Protein AF-A0A2R7QJW6-F1 (afdb_monomer_lite)

Radius of gyration: 19.85 Å; chains: 1; bounding box: 44×40×47 Å

Secondary structure (DSSP, 8-state):
--HHHHHHHHHHHHTPPPPGGGGGSPPP----EEEEEEEEEESS--TGGGSSEEEEEEEEEEEEEESSEEEEEEEEEEEEEES--SSS-S-TTSTTTT-PPPPSS-SPSS--EEEEEEEEEEEEEEEHHHH--SSS--------SEEEEEEEEE-

Structure (mmCIF, N/CA/C/O backbone):
data_AF-A0A2R7QJW6-F1
#
_entry.id   AF-A0A2R7QJW6-F1
#
loop_
_atom_site.group_PDB
_atom_site.id
_atom_site.type_symbol
_atom_site.label_atom_id
_atom_site.label_alt_id
_atom_site.label_comp_id
_atom_site.label_asym_id
_atom_site.label_entity_id
_atom_site.label_seq_id
_atom_site.pdbx_PDB_ins_code
_atom_site.Cartn_x
_atom_site.Cartn_y
_atom_site.Cartn_z
_atom_site.occupancy
_atom_site.B_iso_or_equiv
_atom_site.auth_seq_id
_atom_site.auth_comp_id
_atom_site.auth_asym_id
_atom_site.auth_atom_id
_atom_site.pdbx_PDB_model_num
ATOM 1 N N . ALA A 1 1 ? -6.045 8.395 17.975 1.00 72.94 1 ALA A N 1
ATOM 2 C CA . ALA A 1 1 ? -5.530 9.303 16.920 1.00 72.94 1 ALA A CA 1
ATOM 3 C C . ALA A 1 1 ? -6.350 10.599 16.935 1.00 72.94 1 ALA A C 1
ATOM 5 O O . ALA A 1 1 ? -7.548 10.518 17.158 1.00 72.94 1 ALA A O 1
ATOM 6 N N . GLN A 1 2 ? -5.743 11.782 16.782 1.00 88.38 2 GLN A N 1
ATOM 7 C CA . GLN A 1 2 ? -6.371 13.102 17.028 1.00 88.38 2 GLN A CA 1
ATOM 8 C C . GLN A 1 2 ? -7.171 13.659 15.823 1.00 88.38 2 GLN A C 1
ATOM 10 O O . GLN A 1 2 ? -6.986 14.804 15.414 1.00 88.38 2 GLN A O 1
ATOM 15 N N . GLY A 1 3 ? -8.044 12.843 15.220 1.00 89.06 3 GLY A N 1
ATOM 16 C CA . GLY A 1 3 ? -8.772 13.218 13.997 1.00 89.06 3 GLY A CA 1
ATOM 17 C C . GLY A 1 3 ? -9.665 14.456 14.164 1.00 89.06 3 GLY A C 1
ATOM 18 O O . GLY A 1 3 ? -9.595 15.374 13.347 1.00 89.06 3 GLY A O 1
ATOM 19 N N . LYS A 1 4 ? -10.430 14.521 15.267 1.00 90.88 4 LYS A N 1
ATOM 20 C CA . LYS A 1 4 ? -11.314 15.654 15.612 1.00 90.88 4 LYS A CA 1
ATOM 21 C C . LYS A 1 4 ? -10.563 16.979 15.630 1.00 90.88 4 LYS A C 1
ATOM 23 O O . LYS A 1 4 ? -11.051 17.974 15.109 1.00 90.88 4 LYS A O 1
ATOM 28 N N . GLN A 1 5 ? -9.383 16.993 16.239 1.00 92.81 5 GLN A N 1
ATOM 29 C CA . GLN A 1 5 ? -8.578 18.195 16.420 1.00 92.81 5 GLN A CA 1
ATOM 30 C C . GLN A 1 5 ? -8.062 18.715 15.078 1.00 92.81 5 GLN A C 1
ATOM 32 O O . GLN A 1 5 ? -8.228 19.897 14.788 1.00 92.81 5 GLN A O 1
ATOM 37 N N . VAL A 1 6 ? -7.490 17.830 14.254 1.00 93.44 6 VAL A N 1
ATOM 38 C CA . VAL A 1 6 ? -6.938 18.204 12.943 1.00 93.44 6 VAL A CA 1
ATOM 39 C C . VAL A 1 6 ? -8.043 18.685 12.006 1.00 93.44 6 VAL A C 1
ATOM 41 O O . VAL A 1 6 ? -7.913 19.757 11.421 1.00 93.44 6 VAL A O 1
ATOM 44 N N . GLN A 1 7 ? -9.154 17.948 11.903 1.00 92.69 7 GLN A N 1
ATOM 45 C CA . GLN A 1 7 ? -10.263 18.347 11.035 1.00 92.69 7 GLN A CA 1
ATOM 46 C C . GLN A 1 7 ? -10.876 19.677 11.483 1.00 92.69 7 GLN A C 1
ATOM 48 O O . GLN A 1 7 ? -11.066 20.566 10.659 1.00 92.69 7 GLN A O 1
ATOM 53 N N . ASN A 1 8 ? -11.131 19.851 12.784 1.00 92.38 8 ASN A N 1
ATOM 54 C CA . ASN A 1 8 ? -11.706 21.095 13.290 1.00 92.38 8 ASN A CA 1
ATOM 55 C C . ASN A 1 8 ? -10.781 22.295 13.075 1.00 92.38 8 ASN A C 1
ATOM 57 O O . ASN A 1 8 ? -11.287 23.377 12.801 1.00 92.38 8 ASN A O 1
ATOM 61 N N . ALA A 1 9 ? -9.461 22.119 13.184 1.00 93.31 9 ALA A N 1
ATOM 62 C CA . ALA A 1 9 ? -8.504 23.190 12.917 1.00 93.31 9 ALA A CA 1
ATOM 63 C C . ALA A 1 9 ? -8.530 23.622 11.444 1.00 93.31 9 ALA A C 1
ATOM 65 O O . ALA A 1 9 ? -8.514 24.815 11.156 1.00 93.31 9 ALA A O 1
ATOM 66 N N . VAL A 1 10 ? -8.619 22.664 10.514 1.00 93.75 10 VAL A N 1
ATOM 67 C CA . VAL A 1 10 ? -8.745 22.960 9.079 1.00 93.75 10 VAL A CA 1
ATOM 68 C C . VAL A 1 10 ? -10.085 23.627 8.770 1.00 93.75 10 VAL A C 1
ATOM 70 O O . VAL A 1 10 ? -10.097 24.648 8.093 1.00 93.75 10 VAL A O 1
ATOM 73 N N . HIS A 1 11 ? -11.195 23.105 9.299 1.00 94.00 11 HIS A N 1
ATOM 74 C CA . HIS A 1 11 ? -12.518 23.704 9.093 1.00 94.00 11 HIS A CA 1
ATOM 75 C C . HIS A 1 11 ? -12.562 25.136 9.638 1.00 94.00 11 HIS A C 1
ATOM 77 O O . HIS A 1 11 ? -13.076 26.032 8.985 1.00 94.00 11 HIS A O 1
ATOM 83 N 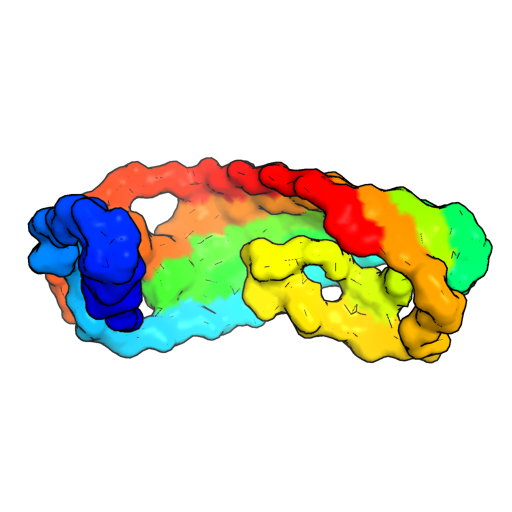N . GLU A 1 12 ? -11.951 25.385 10.797 1.00 94.00 12 GLU A N 1
ATOM 84 C CA . GLU A 1 12 ? -11.867 26.728 11.372 1.00 94.00 12 GLU A CA 1
ATOM 85 C C . GLU A 1 12 ? -11.006 27.678 10.530 1.00 94.00 12 GLU A C 1
ATOM 87 O O . GLU A 1 12 ? -11.381 28.833 10.348 1.00 94.00 12 GLU A O 1
ATOM 92 N N . LEU A 1 13 ? -9.898 27.191 9.959 1.00 96.00 13 LEU A N 1
ATOM 93 C CA . LEU A 1 13 ? -9.056 27.976 9.054 1.00 96.00 13 LEU A CA 1
ATOM 94 C C . LEU A 1 13 ? -9.780 28.347 7.749 1.00 96.00 13 LEU A C 1
ATOM 96 O O . LEU A 1 13 ? -9.563 29.436 7.220 1.00 96.00 13 LEU A O 1
ATOM 100 N N . LEU A 1 14 ? -10.610 27.443 7.227 1.00 95.94 14 LEU A N 1
ATOM 101 C CA . LEU A 1 14 ? -11.345 27.626 5.971 1.00 95.94 14 LEU A CA 1
ATOM 102 C C . LEU A 1 14 ? -12.717 28.298 6.158 1.00 95.94 14 LEU A C 1
ATOM 104 O O . LEU A 1 14 ? -13.308 28.742 5.178 1.00 95.94 14 LEU A O 1
ATOM 108 N N . GLY A 1 15 ? -13.198 28.425 7.398 1.00 93.12 15 GLY A N 1
ATOM 109 C CA . GLY A 1 15 ? -14.526 28.962 7.711 1.00 93.12 15 GLY A CA 1
ATOM 110 C C . GLY A 1 15 ? -15.673 27.961 7.522 1.00 93.12 15 GLY A C 1
ATOM 111 O O . GLY A 1 15 ? -16.826 28.377 7.434 1.00 93.12 15 GLY A O 1
ATOM 112 N N . ASP A 1 16 ? -15.371 26.663 7.472 1.00 94.19 16 ASP A N 1
ATOM 113 C CA . ASP A 1 16 ? -16.339 25.581 7.293 1.00 94.19 16 ASP A CA 1
ATOM 114 C C . ASP A 1 16 ? -16.997 25.156 8.618 1.00 94.19 16 ASP A C 1
ATOM 116 O O . ASP A 1 16 ? -16.433 25.272 9.713 1.00 94.19 16 ASP A O 1
ATOM 120 N N . GLU A 1 17 ? -18.200 24.586 8.526 1.00 91.75 17 GLU A N 1
ATOM 121 C CA . GLU A 1 17 ? -18.909 24.044 9.687 1.00 91.75 17 GLU A CA 1
ATOM 122 C C . GLU A 1 17 ? -18.197 22.819 10.280 1.00 91.75 17 GLU A C 1
ATOM 124 O O . GLU A 1 17 ? -17.739 21.921 9.571 1.00 91.75 17 GLU A O 1
ATOM 129 N N . LYS A 1 18 ? -18.136 22.737 11.614 1.00 89.62 18 LYS A N 1
ATOM 130 C CA . LYS A 1 18 ? -17.513 21.604 12.318 1.00 89.62 18 LYS A CA 1
ATOM 131 C C . LYS A 1 18 ? -18.379 20.349 12.205 1.00 89.62 18 LYS A C 1
ATOM 133 O O . LYS A 1 18 ? -19.590 20.392 12.430 1.00 89.62 18 LYS A O 1
ATOM 138 N N . PHE A 1 19 ? -17.745 19.209 11.946 1.00 90.31 19 PHE A N 1
ATOM 139 C CA . PHE A 1 19 ? -18.431 17.920 11.888 1.00 90.31 19 PHE A CA 1
ATOM 140 C C . PHE A 1 19 ? -18.960 17.508 13.273 1.00 90.31 19 PHE A C 1
ATOM 142 O O . PHE A 1 19 ? -18.212 17.469 14.250 1.00 90.31 19 PHE A O 1
ATOM 149 N N . GLN A 1 20 ? -20.246 17.163 13.368 1.00 90.75 20 GLN A N 1
ATOM 150 C CA . GLN A 1 20 ? -20.907 16.866 14.651 1.00 90.75 20 GLN A CA 1
ATOM 151 C C . GLN A 1 20 ? -20.849 15.380 15.055 1.00 90.75 20 GLN A C 1
ATOM 153 O O . GLN A 1 20 ? -21.255 15.017 16.153 1.00 90.75 20 GLN A O 1
ATOM 158 N N . GLY A 1 21 ? -20.327 14.492 14.201 1.00 91.94 21 GLY A N 1
ATOM 159 C CA . GLY A 1 21 ? -20.285 13.048 14.475 1.00 91.94 21 GLY A CA 1
ATOM 160 C C . GLY A 1 21 ? -19.124 12.584 15.362 1.00 91.94 21 GLY A C 1
ATOM 161 O O . GLY A 1 21 ? -19.078 11.414 15.735 1.00 91.94 21 GLY A O 1
ATOM 162 N N . TRP A 1 22 ? -18.186 13.470 15.713 1.00 92.75 22 TRP A N 1
ATOM 163 C CA . TRP A 1 22 ? -16.943 13.102 16.405 1.00 92.75 22 TRP A CA 1
ATOM 164 C C . TRP A 1 22 ? -17.127 12.480 17.789 1.00 92.75 22 TRP A C 1
ATOM 166 O O . TRP A 1 22 ? -16.228 11.787 18.259 1.00 92.75 22 TRP A O 1
ATOM 176 N N . ASP A 1 23 ? -18.261 12.704 18.443 1.00 90.25 23 ASP A N 1
ATOM 177 C CA . ASP A 1 23 ? -18.530 12.115 19.758 1.00 90.25 23 ASP A CA 1
ATOM 178 C C . ASP A 1 23 ? -18.864 10.613 19.663 1.00 90.25 23 ASP A C 1
ATOM 180 O O . ASP A 1 23 ? -18.772 9.899 20.655 1.00 90.25 23 ASP A O 1
ATOM 184 N N . ASN A 1 24 ? -19.154 10.117 18.453 1.00 90.75 24 ASN A N 1
ATOM 185 C CA . ASN A 1 24 ? -19.393 8.703 18.143 1.00 90.75 24 ASN A CA 1
ATOM 186 C C . ASN A 1 24 ? -18.164 7.994 17.543 1.00 90.75 24 ASN A C 1
ATOM 188 O O . ASN A 1 24 ? -18.288 6.873 17.044 1.00 90.75 24 ASN A O 1
ATOM 192 N N . GLN A 1 25 ? -16.997 8.650 17.542 1.00 92.25 25 GLN A N 1
ATOM 193 C CA . GLN A 1 25 ? -15.751 8.061 17.052 1.00 92.25 25 GLN A CA 1
ATOM 194 C C . GLN A 1 25 ? -15.319 6.859 17.904 1.00 92.25 25 GLN A C 1
ATOM 196 O O . GLN A 1 25 ? -15.722 6.707 19.058 1.00 92.25 25 GLN A O 1
ATOM 201 N N . LEU A 1 26 ? -14.423 6.039 17.357 1.00 93.69 26 LEU A N 1
ATOM 202 C CA . LEU A 1 26 ? -13.817 4.941 18.104 1.00 93.69 26 LEU A CA 1
ATOM 203 C C . LEU A 1 26 ? -13.051 5.446 19.329 1.00 93.69 26 LEU A C 1
ATOM 205 O O . LEU A 1 26 ? -12.362 6.469 19.295 1.00 93.69 26 LEU A O 1
ATOM 209 N N . HIS A 1 27 ? -13.134 4.683 20.413 1.00 93.56 27 HIS A N 1
ATOM 210 C CA . HIS A 1 27 ? -12.398 4.964 21.633 1.00 93.56 27 HIS A CA 1
ATOM 211 C C . HIS A 1 27 ? -10.905 4.686 21.439 1.00 93.56 27 HIS A C 1
ATOM 213 O O . HIS A 1 27 ? -10.501 3.834 20.648 1.00 93.56 27 HIS A O 1
ATOM 219 N N . ASN A 1 28 ? -10.065 5.367 22.217 1.00 93.50 28 ASN A N 1
ATOM 220 C CA . ASN A 1 28 ? -8.640 5.057 22.232 1.00 93.50 28 ASN A CA 1
ATOM 221 C C . ASN A 1 28 ? -8.402 3.674 22.859 1.00 93.50 28 ASN A C 1
ATOM 223 O O . ASN A 1 28 ? -8.810 3.419 23.995 1.00 93.50 28 ASN A O 1
ATOM 227 N N . GLU A 1 29 ? -7.681 2.818 22.138 1.00 94.81 29 GLU A N 1
ATOM 228 C CA . GLU A 1 29 ? -7.140 1.557 22.638 1.00 94.81 29 GLU A CA 1
ATOM 229 C C . GLU A 1 29 ? -5.763 1.275 22.015 1.00 94.81 29 GLU A C 1
ATOM 231 O O . GLU A 1 29 ? -5.453 1.820 20.951 1.00 94.81 29 GLU A O 1
ATOM 236 N N . PRO A 1 30 ? -4.921 0.447 22.655 1.00 95.00 30 PRO A N 1
ATOM 237 C CA . PRO A 1 30 ? -3.685 -0.015 22.043 1.00 95.00 30 PRO A CA 1
ATOM 238 C C . PRO A 1 30 ? -3.985 -0.841 20.793 1.00 95.00 30 PRO A C 1
ATOM 240 O O . PRO A 1 30 ? -4.812 -1.756 20.824 1.00 95.00 30 PRO A O 1
ATOM 243 N N . VAL A 1 31 ? -3.267 -0.553 19.712 1.00 95.12 31 VAL A N 1
ATOM 244 C CA . VAL A 1 31 ? -3.340 -1.330 18.478 1.00 95.12 31 VAL A CA 1
ATOM 245 C C . VAL A 1 31 ? -1.971 -1.862 18.090 1.00 95.12 31 VAL A C 1
ATOM 247 O O . VAL A 1 31 ? -0.947 -1.225 18.333 1.00 95.12 31 VAL A O 1
ATOM 250 N N . PHE A 1 32 ? -1.962 -3.038 17.484 1.00 94.75 32 PHE A N 1
ATOM 251 C CA . PHE A 1 32 ? -0.787 -3.681 16.928 1.00 94.75 32 PHE A CA 1
ATOM 252 C C . PHE A 1 32 ? -1.142 -4.308 15.583 1.00 94.75 32 PHE A C 1
ATOM 254 O O . PHE A 1 32 ? -2.285 -4.699 15.326 1.00 94.75 32 PHE A O 1
ATOM 261 N N . MET A 1 33 ? -0.137 -4.401 14.724 1.00 94.12 33 MET A N 1
ATOM 262 C CA . MET A 1 33 ? -0.245 -5.008 13.410 1.00 94.12 33 MET A CA 1
ATOM 263 C C . MET A 1 33 ? 1.130 -5.513 13.000 1.00 94.12 33 MET A C 1
ATOM 265 O O . MET A 1 33 ? 2.104 -4.763 13.039 1.00 94.12 33 MET A O 1
ATOM 269 N N . LEU A 1 34 ? 1.198 -6.780 12.612 1.00 94.38 34 LEU A N 1
ATOM 270 C CA . LEU A 1 34 ? 2.346 -7.348 11.929 1.00 94.38 34 LEU A CA 1
ATOM 271 C C . LEU A 1 34 ? 1.988 -7.494 10.455 1.00 94.38 34 LEU A C 1
ATOM 273 O O . LEU A 1 34 ? 1.014 -8.169 10.127 1.00 94.38 34 LEU A O 1
ATOM 277 N N . THR A 1 35 ? 2.792 -6.893 9.586 1.00 91.62 35 THR A N 1
ATOM 278 C CA . THR A 1 35 ? 2.588 -6.927 8.136 1.00 91.62 35 THR A CA 1
ATOM 279 C C . THR A 1 35 ? 3.733 -7.674 7.471 1.00 91.62 35 THR A C 1
ATOM 281 O O . THR A 1 35 ? 4.899 -7.469 7.811 1.00 91.62 35 THR A O 1
ATOM 284 N N . HIS A 1 36 ? 3.404 -8.531 6.509 1.00 90.81 36 HIS A N 1
ATOM 285 C CA . HIS A 1 36 ? 4.379 -9.185 5.646 1.00 90.81 36 HIS A CA 1
ATOM 286 C C . HIS A 1 36 ? 3.925 -9.095 4.194 1.00 90.81 36 HIS A C 1
ATOM 288 O O . HIS A 1 36 ? 2.799 -9.463 3.868 1.00 90.81 36 HIS A O 1
ATOM 294 N N . GLU A 1 37 ? 4.821 -8.653 3.319 1.00 87.88 37 GLU A N 1
ATOM 295 C CA . GLU A 1 37 ? 4.565 -8.547 1.888 1.00 87.88 37 GLU A CA 1
ATOM 296 C C . GLU A 1 37 ? 5.752 -9.092 1.097 1.00 87.88 37 GLU A C 1
ATOM 298 O O . GLU A 1 37 ? 6.911 -9.002 1.514 1.00 87.88 37 GLU A O 1
ATOM 303 N N . ARG A 1 38 ? 5.447 -9.694 -0.049 1.00 88.44 38 ARG A N 1
ATOM 304 C CA . ARG A 1 38 ? 6.418 -10.196 -1.012 1.00 88.44 38 ARG A CA 1
ATOM 305 C C . ARG A 1 38 ? 6.128 -9.599 -2.368 1.00 88.44 38 ARG A C 1
ATOM 307 O O . ARG A 1 38 ? 4.991 -9.617 -2.826 1.00 88.44 38 ARG A O 1
ATOM 314 N N . MET A 1 39 ? 7.185 -9.135 -3.020 1.00 87.94 39 MET A N 1
ATOM 315 C CA . MET A 1 39 ? 7.117 -8.518 -4.336 1.00 87.94 39 MET A CA 1
ATOM 316 C C . MET A 1 39 ? 8.041 -9.237 -5.308 1.00 87.94 39 MET A C 1
ATOM 318 O O . MET A 1 39 ? 9.103 -9.745 -4.937 1.00 87.94 39 MET A O 1
ATOM 322 N N . ARG A 1 40 ? 7.639 -9.265 -6.573 1.00 89.31 40 ARG A N 1
ATOM 323 C CA . ARG A 1 40 ? 8.435 -9.793 -7.671 1.00 89.31 40 ARG A CA 1
ATOM 324 C C . ARG A 1 40 ? 8.265 -8.903 -8.888 1.00 89.31 40 ARG A C 1
ATOM 326 O O . ARG A 1 40 ? 7.156 -8.770 -9.399 1.00 89.31 40 ARG A O 1
ATOM 333 N N . ARG A 1 41 ? 9.383 -8.357 -9.363 1.00 89.38 41 ARG A N 1
ATOM 334 C CA . ARG A 1 41 ? 9.455 -7.528 -10.565 1.00 89.38 41 ARG A CA 1
ATOM 335 C C . ARG A 1 41 ? 9.847 -8.345 -11.796 1.00 89.38 41 ARG A C 1
ATOM 337 O O . ARG A 1 41 ? 10.643 -9.285 -11.705 1.00 89.38 41 ARG A O 1
ATOM 344 N N . TRP A 1 42 ? 9.298 -7.949 -12.934 1.00 89.50 42 TRP A N 1
ATOM 345 C CA . TRP A 1 42 ? 9.644 -8.393 -14.270 1.00 89.50 42 TRP A CA 1
ATOM 346 C C . TRP A 1 42 ? 9.865 -7.178 -15.189 1.00 89.50 42 TRP A C 1
ATOM 348 O O . TRP A 1 42 ? 8.979 -6.335 -15.250 1.00 89.50 42 TRP A O 1
ATOM 358 N N . PRO A 1 43 ? 10.969 -7.099 -15.947 1.00 86.31 43 PRO A N 1
ATOM 359 C CA . PRO A 1 43 ? 12.115 -8.002 -15.901 1.00 86.31 43 PRO A CA 1
ATOM 360 C C . PRO A 1 43 ? 12.857 -7.921 -14.553 1.00 86.31 43 PRO A C 1
ATOM 362 O O . PRO A 1 43 ? 12.775 -6.939 -13.814 1.00 86.31 43 PRO A O 1
ATOM 365 N N . ALA A 1 44 ? 13.529 -9.015 -14.181 1.00 82.38 44 ALA A N 1
ATOM 366 C CA . ALA A 1 44 ? 14.290 -9.063 -12.931 1.00 82.38 44 ALA A CA 1
ATOM 367 C C . ALA A 1 44 ? 15.537 -8.165 -13.009 1.00 82.38 44 ALA A C 1
ATOM 369 O O . ALA A 1 44 ? 15.856 -7.465 -12.045 1.00 82.38 44 ALA A O 1
ATOM 370 N N . ASP A 1 45 ? 16.202 -8.178 -14.166 1.00 80.69 45 ASP A N 1
ATOM 371 C CA . ASP A 1 45 ? 17.269 -7.250 -14.520 1.00 80.69 45 ASP A CA 1
ATOM 372 C C . ASP A 1 45 ? 16.660 -5.926 -15.003 1.00 80.69 45 ASP A C 1
ATOM 374 O O . ASP A 1 45 ? 15.847 -5.919 -15.924 1.00 80.69 45 ASP A O 1
ATOM 378 N N . ALA A 1 4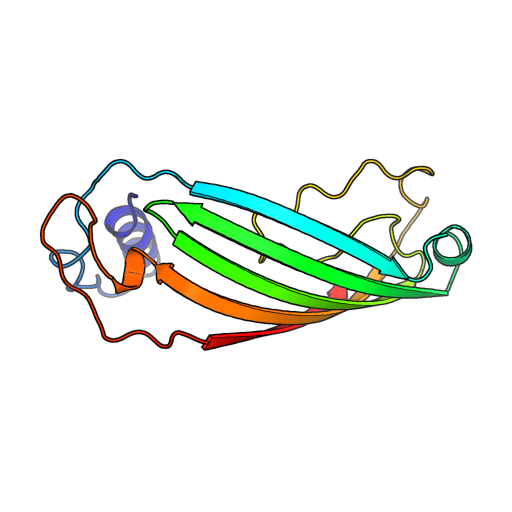6 ? 17.032 -4.825 -14.352 1.00 77.88 46 ALA A N 1
ATOM 379 C CA . ALA A 1 46 ? 16.587 -3.473 -14.691 1.00 77.88 46 ALA A CA 1
ATOM 380 C C . ALA A 1 46 ? 17.688 -2.635 -15.354 1.00 77.88 46 ALA A C 1
ATOM 382 O O . ALA A 1 46 ? 17.542 -1.420 -15.477 1.00 77.88 46 ALA A O 1
ATOM 383 N N . THR A 1 47 ? 18.783 -3.255 -15.800 1.00 79.62 47 THR A N 1
ATOM 384 C CA . THR A 1 47 ? 19.872 -2.542 -16.484 1.00 79.62 47 THR A CA 1
ATOM 385 C C . THR A 1 47 ? 19.363 -1.822 -17.735 1.00 79.62 47 THR A C 1
ATOM 387 O O . THR A 1 47 ? 19.666 -0.645 -17.925 1.00 79.62 47 THR A O 1
ATOM 390 N N . ASP A 1 48 ? 18.496 -2.470 -18.517 1.00 80.12 48 ASP A N 1
ATOM 391 C CA . ASP A 1 48 ? 17.884 -1.869 -19.711 1.00 80.12 48 ASP A CA 1
ATOM 392 C C . ASP A 1 48 ? 16.960 -0.686 -19.368 1.00 80.12 48 ASP A C 1
ATOM 394 O O . ASP A 1 48 ? 16.830 0.259 -20.145 1.00 80.12 48 ASP A O 1
ATOM 398 N N . ASN A 1 49 ? 16.375 -0.684 -18.165 1.00 84.94 49 ASN A N 1
ATOM 399 C CA . ASN A 1 49 ? 15.519 0.396 -17.677 1.00 84.94 49 ASN A CA 1
ATOM 400 C C . ASN A 1 49 ? 16.321 1.632 -17.233 1.00 84.94 49 ASN A C 1
ATOM 402 O O . ASN A 1 49 ? 15.753 2.721 -17.164 1.00 84.94 49 ASN A O 1
ATOM 406 N N . ALA A 1 50 ? 17.628 1.504 -16.974 1.00 81.00 50 ALA A N 1
ATOM 407 C CA . ALA A 1 50 ? 18.469 2.606 -16.499 1.00 81.00 50 ALA A CA 1
ATOM 408 C C . ALA A 1 50 ? 18.846 3.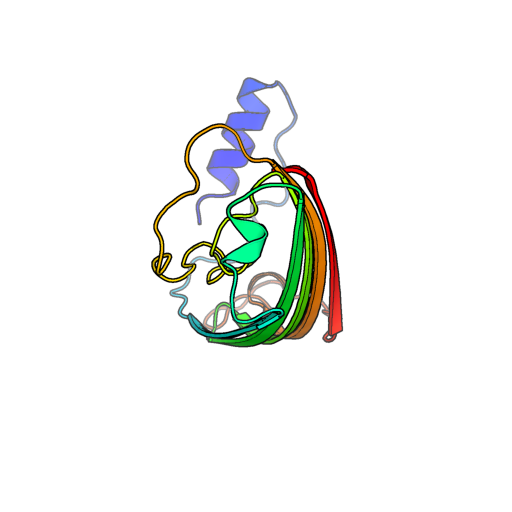615 -17.601 1.00 81.00 50 ALA A C 1
ATOM 410 O O . ALA A 1 50 ? 19.241 4.748 -17.300 1.00 81.00 50 ALA A O 1
ATOM 411 N N . THR A 1 51 ? 18.724 3.236 -18.879 1.00 85.00 51 THR A N 1
ATOM 412 C CA . THR A 1 51 ? 19.083 4.084 -20.022 1.00 85.00 51 THR A CA 1
ATOM 413 C C . THR A 1 51 ? 18.003 4.069 -21.097 1.00 85.00 51 THR A C 1
ATOM 415 O O . THR A 1 51 ? 17.957 3.180 -21.938 1.00 85.00 51 THR A O 1
ATOM 418 N N . GLY A 1 52 ? 17.184 5.118 -21.129 1.00 88.94 52 GLY A N 1
ATOM 419 C CA . GLY A 1 52 ? 16.195 5.316 -22.185 1.00 88.94 52 GLY A CA 1
ATOM 420 C C . GLY A 1 52 ? 14.784 4.921 -21.769 1.00 88.94 52 GLY A C 1
ATOM 421 O O . GLY A 1 52 ? 14.427 5.077 -20.607 1.00 88.94 52 GLY A O 1
ATOM 422 N N . TRP A 1 53 ? 13.968 4.468 -22.722 1.00 92.81 53 TRP A N 1
ATOM 423 C CA . TRP A 1 53 ? 12.612 3.998 -22.436 1.00 92.81 53 TRP A CA 1
ATOM 424 C C . TRP A 1 53 ? 12.642 2.602 -21.826 1.00 92.81 53 TRP A C 1
ATOM 426 O O . TRP A 1 53 ? 13.308 1.714 -22.350 1.00 92.81 53 TRP A O 1
ATOM 436 N N . GLY A 1 54 ? 11.877 2.413 -20.760 1.00 92.25 54 GLY A N 1
ATOM 437 C CA . GLY A 1 54 ? 11.791 1.162 -20.031 1.00 92.25 54 GLY A CA 1
ATOM 438 C C . GLY A 1 54 ? 10.367 0.848 -19.604 1.00 92.25 54 GLY A C 1
ATOM 439 O O . GLY A 1 54 ? 9.477 1.706 -19.622 1.00 92.25 54 GLY A O 1
ATOM 440 N N . TRP A 1 55 ? 10.171 -0.400 -19.207 1.00 93.25 55 TRP A N 1
ATOM 441 C CA . TRP A 1 55 ? 8.943 -0.859 -18.581 1.00 93.25 55 TRP A CA 1
ATOM 442 C C . TRP A 1 55 ? 9.256 -1.916 -17.534 1.00 93.25 55 TRP A C 1
ATOM 444 O O . TRP A 1 55 ? 10.269 -2.616 -17.610 1.00 93.25 55 TRP A O 1
ATOM 454 N N . ASP A 1 56 ? 8.367 -2.050 -16.565 1.00 92.69 56 ASP A N 1
ATOM 455 C CA . ASP A 1 56 ? 8.342 -3.219 -15.706 1.00 92.69 56 ASP A CA 1
ATOM 456 C C . ASP A 1 56 ? 6.921 -3.547 -15.247 1.00 92.69 56 ASP A C 1
ATOM 458 O O . ASP A 1 56 ? 5.969 -2.782 -15.419 1.00 92.69 56 ASP A O 1
ATOM 462 N N . ALA A 1 57 ? 6.783 -4.754 -14.721 1.00 93.12 57 ALA A N 1
ATOM 463 C CA . ALA A 1 57 ? 5.607 -5.254 -14.052 1.00 93.12 57 ALA A CA 1
ATOM 464 C C . ALA A 1 57 ? 6.031 -5.803 -12.692 1.00 93.12 57 ALA A C 1
ATOM 466 O O . ALA A 1 57 ? 6.910 -6.660 -12.593 1.00 93.12 57 ALA A O 1
ATOM 467 N N . ILE A 1 58 ? 5.402 -5.328 -11.633 1.00 91.31 58 ILE A N 1
ATOM 468 C CA . ILE A 1 58 ? 5.646 -5.743 -10.262 1.00 91.31 58 ILE A CA 1
ATOM 469 C C . ILE A 1 58 ? 4.391 -6.447 -9.786 1.00 91.31 58 ILE A C 1
ATOM 471 O O . ILE A 1 58 ? 3.319 -5.864 -9.736 1.00 91.31 58 ILE A O 1
ATOM 475 N N . SER A 1 59 ? 4.524 -7.715 -9.437 1.00 93.12 59 SER A N 1
ATOM 476 C CA . SER A 1 59 ? 3.481 -8.455 -8.731 1.00 93.12 59 SER A CA 1
ATOM 477 C C . SER A 1 59 ? 3.786 -8.458 -7.245 1.00 93.12 59 SER A C 1
ATOM 479 O O . SER A 1 59 ? 4.956 -8.489 -6.849 1.00 93.12 59 SER A O 1
ATOM 481 N N . HIS A 1 60 ? 2.752 -8.478 -6.418 1.00 90.94 60 HIS A N 1
ATOM 482 C CA . HIS A 1 60 ? 2.915 -8.605 -4.978 1.00 90.94 60 HIS A CA 1
ATOM 483 C C . HIS A 1 60 ? 1.794 -9.432 -4.364 1.00 90.94 60 HIS A C 1
ATOM 485 O O . HIS A 1 60 ? 0.700 -9.577 -4.915 1.00 90.94 60 HIS A O 1
ATOM 491 N N . TYR A 1 61 ? 2.096 -9.973 -3.194 1.00 93.31 61 TYR A N 1
ATOM 492 C CA . TYR A 1 61 ? 1.132 -10.609 -2.317 1.00 93.31 61 TYR A CA 1
ATOM 493 C C . TYR A 1 61 ? 1.607 -10.499 -0.873 1.00 93.31 61 TYR A C 1
ATOM 495 O O . TYR A 1 61 ? 2.809 -10.497 -0.591 1.00 93.31 61 TYR A O 1
ATOM 503 N N . GLY A 1 62 ? 0.668 -10.431 0.054 1.00 93.25 62 GLY A N 1
ATOM 504 C CA . GLY A 1 62 ? 0.983 -10.194 1.446 1.00 93.25 62 GLY A CA 1
ATOM 505 C C . GLY A 1 62 ? -0.244 -10.223 2.329 1.00 93.25 62 GLY A C 1
ATOM 506 O O . GLY A 1 62 ? -1.285 -10.793 1.992 1.00 93.25 62 GLY A O 1
ATOM 507 N N . GLY A 1 63 ? -0.083 -9.632 3.498 1.00 93.88 63 GLY A N 1
ATOM 508 C CA . GLY A 1 63 ? -1.165 -9.427 4.429 1.00 93.88 63 GLY A CA 1
ATOM 509 C C . GLY A 1 63 ? -0.681 -8.852 5.743 1.00 93.88 63 GLY A C 1
ATOM 510 O O . GLY A 1 63 ? 0.519 -8.695 5.998 1.00 93.88 63 GLY A O 1
ATOM 511 N N . ALA A 1 64 ? -1.651 -8.579 6.599 1.00 95.00 64 ALA A N 1
ATOM 512 C CA . ALA A 1 64 ? -1.422 -8.128 7.952 1.00 95.00 64 ALA A CA 1
ATOM 513 C C . ALA A 1 64 ? -2.225 -8.971 8.937 1.00 95.00 64 ALA A C 1
ATOM 515 O O . ALA A 1 64 ? -3.301 -9.477 8.612 1.00 95.00 64 ALA A O 1
ATOM 516 N N . VAL A 1 65 ? -1.704 -9.104 10.152 1.00 97.06 65 VAL A N 1
ATOM 517 C CA . VAL A 1 65 ? -2.393 -9.731 11.280 1.00 97.06 65 VAL A CA 1
ATOM 518 C C . VAL A 1 65 ? -2.258 -8.820 12.490 1.00 97.06 65 VAL A C 1
ATOM 520 O O . VAL A 1 65 ? -1.158 -8.401 12.856 1.00 97.06 65 VAL A O 1
ATOM 523 N N . GLY A 1 66 ? -3.383 -8.514 13.123 1.00 96.44 66 GLY A N 1
ATOM 524 C CA . GLY A 1 66 ? -3.433 -7.601 14.254 1.00 96.44 66 GLY A CA 1
ATOM 525 C C . GLY A 1 66 ? -4.848 -7.163 14.591 1.00 96.44 66 GLY A C 1
ATOM 526 O O . GLY A 1 66 ? -5.809 -7.470 13.881 1.00 96.44 66 GLY A O 1
ATOM 527 N N . ASN A 1 67 ? -4.983 -6.420 15.687 1.00 95.69 67 ASN A N 1
ATOM 528 C CA . ASN A 1 67 ? -6.277 -5.871 16.082 1.00 95.69 67 ASN A CA 1
ATOM 529 C C . ASN A 1 67 ? -6.632 -4.576 15.328 1.00 95.69 67 ASN A C 1
ATOM 531 O O . ASN A 1 67 ? -7.819 -4.272 15.231 1.00 95.69 67 ASN A O 1
ATOM 535 N N . LEU A 1 68 ? -5.635 -3.877 14.758 1.00 94.56 68 LEU A N 1
ATOM 536 C CA . LEU A 1 68 ? -5.831 -2.757 13.827 1.00 94.56 68 LEU A CA 1
ATOM 537 C C . LEU A 1 68 ? -6.457 -3.238 12.515 1.00 94.56 68 LEU A C 1
ATOM 539 O O . LEU A 1 68 ? -7.514 -2.761 12.112 1.00 94.56 68 LEU A O 1
ATOM 543 N N . ALA A 1 69 ? -5.796 -4.198 11.867 1.00 95.12 69 ALA A N 1
ATOM 544 C CA . ALA A 1 69 ? -6.240 -4.801 10.625 1.00 95.12 69 ALA A CA 1
ATOM 545 C C . ALA A 1 69 ? -5.743 -6.248 10.529 1.00 95.12 69 ALA A C 1
ATOM 547 O O . ALA A 1 69 ? -4.614 -6.558 10.915 1.00 95.12 69 ALA A O 1
ATOM 548 N N . THR A 1 70 ? -6.584 -7.125 9.986 1.00 97.25 70 THR A N 1
ATOM 549 C CA . THR A 1 70 ? -6.222 -8.490 9.596 1.00 97.25 70 THR A CA 1
ATOM 550 C C . THR A 1 70 ? -6.763 -8.758 8.200 1.00 97.25 70 THR A C 1
ATOM 552 O O . THR A 1 70 ? -7.975 -8.705 7.984 1.00 97.25 70 THR A O 1
ATOM 555 N N . HIS A 1 71 ? -5.880 -9.026 7.246 1.00 96.31 71 HIS A N 1
ATOM 556 C CA . HIS A 1 71 ? -6.245 -9.251 5.850 1.00 96.31 71 HIS A CA 1
ATOM 557 C C . HIS A 1 71 ? -5.132 -9.983 5.102 1.00 96.31 71 HIS A C 1
ATOM 559 O O . HIS A 1 71 ? -3.987 -10.027 5.552 1.00 96.31 71 HIS A O 1
ATOM 565 N N . VAL A 1 72 ? -5.473 -10.500 3.929 1.00 97.06 72 VAL A N 1
ATOM 566 C CA . VAL A 1 72 ? -4.507 -10.912 2.905 1.00 97.06 72 VAL A CA 1
ATOM 567 C C . VAL A 1 72 ? -4.787 -10.139 1.627 1.00 97.06 72 VAL A C 1
ATOM 569 O O . VAL A 1 72 ? -5.949 -9.851 1.335 1.00 97.06 72 VAL A O 1
ATOM 572 N N . ASN A 1 73 ? -3.750 -9.791 0.876 1.00 95.06 73 ASN A N 1
ATOM 573 C CA . ASN A 1 73 ? -3.875 -9.023 -0.356 1.00 95.06 73 ASN A CA 1
ATOM 574 C C . ASN A 1 73 ? -2.930 -9.528 -1.449 1.00 95.06 73 ASN A C 1
ATOM 576 O O . ASN A 1 73 ? -1.904 -10.155 -1.176 1.00 95.06 73 ASN A O 1
ATOM 580 N N . ALA A 1 74 ? -3.292 -9.252 -2.697 1.00 95.12 74 ALA A N 1
ATOM 581 C CA . ALA A 1 74 ? -2.456 -9.494 -3.863 1.00 95.12 74 ALA A CA 1
ATOM 582 C C . ALA A 1 74 ? -2.813 -8.530 -4.996 1.00 95.12 74 ALA A C 1
ATOM 584 O O . ALA A 1 74 ? -3.930 -8.020 -5.073 1.00 95.12 74 ALA A O 1
ATOM 585 N N . GLY A 1 75 ? -1.876 -8.310 -5.909 1.00 93.62 75 GLY A N 1
ATOM 586 C CA . GLY A 1 75 ? -2.111 -7.490 -7.089 1.00 93.62 75 GLY A CA 1
ATOM 587 C C . GLY A 1 75 ? -0.830 -7.229 -7.865 1.00 93.62 75 GLY A C 1
ATOM 588 O O . GLY A 1 75 ? 0.117 -8.022 -7.820 1.00 93.62 75 GLY A O 1
ATOM 589 N N . GLY A 1 76 ? -0.794 -6.096 -8.558 1.00 92.44 76 GLY A N 1
ATOM 590 C CA . GLY A 1 76 ? 0.418 -5.669 -9.229 1.00 92.44 76 GLY A CA 1
ATOM 591 C C . GLY A 1 76 ? 0.366 -4.260 -9.787 1.00 92.44 76 GLY A C 1
ATOM 592 O O . GLY A 1 76 ? -0.681 -3.616 -9.823 1.00 92.44 76 GLY A O 1
ATOM 593 N N . GLU A 1 77 ? 1.527 -3.809 -10.232 1.00 92.56 77 GLU A N 1
ATOM 594 C CA . GLU A 1 77 ? 1.779 -2.522 -10.853 1.00 92.56 77 GLU A CA 1
ATOM 595 C C . GLU A 1 77 ? 2.503 -2.734 -12.179 1.00 92.56 77 GLU A C 1
ATOM 597 O O . GLU A 1 77 ? 3.379 -3.587 -12.283 1.00 92.56 77 GLU A O 1
ATOM 602 N N . VAL A 1 78 ? 2.137 -1.964 -13.195 1.00 93.94 78 VAL A N 1
ATOM 603 C CA . VAL A 1 78 ? 2.885 -1.862 -14.448 1.00 93.94 78 VAL A CA 1
ATOM 604 C C . VAL A 1 78 ? 3.363 -0.436 -14.616 1.00 93.94 78 VAL A C 1
ATOM 606 O O . VAL A 1 78 ? 2.620 0.506 -14.324 1.00 93.94 78 VAL A O 1
ATOM 609 N N . ARG A 1 79 ? 4.594 -0.278 -15.095 1.00 93.44 79 ARG A N 1
ATOM 610 C CA . ARG A 1 79 ? 5.215 1.027 -15.313 1.00 93.44 79 ARG A CA 1
ATOM 611 C C . ARG A 1 79 ? 5.808 1.126 -16.698 1.00 93.44 79 ARG A C 1
ATOM 613 O O . ARG A 1 79 ? 6.300 0.141 -17.242 1.00 93.44 79 ARG A O 1
ATOM 620 N N . PHE A 1 80 ? 5.780 2.331 -17.247 1.00 94.38 80 PHE A N 1
ATOM 621 C CA . PHE A 1 80 ? 6.381 2.651 -18.535 1.00 94.38 80 PHE A CA 1
ATOM 622 C C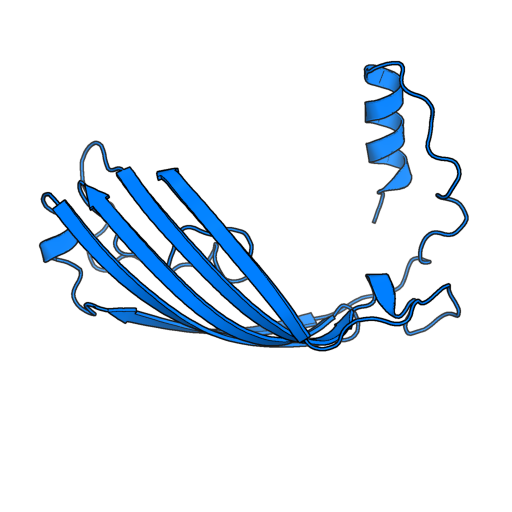 . PHE A 1 80 ? 6.854 4.102 -18.555 1.00 94.38 80 PHE A C 1
ATOM 624 O O . PHE A 1 80 ? 6.110 5.003 -18.169 1.00 94.38 80 PHE A O 1
ATOM 631 N N . GLY A 1 81 ? 8.076 4.349 -19.015 1.00 93.62 81 GLY A N 1
ATOM 632 C CA . GLY A 1 81 ? 8.679 5.671 -18.882 1.00 93.62 81 GLY A CA 1
ATOM 633 C C . GLY A 1 81 ? 10.140 5.739 -19.283 1.00 93.62 81 GLY A C 1
ATOM 634 O O . GLY A 1 81 ? 10.687 4.807 -19.865 1.00 93.62 81 GLY A O 1
ATOM 635 N N . TRP A 1 82 ? 10.769 6.864 -18.967 1.00 92.50 82 TRP A N 1
ATOM 636 C CA . TRP A 1 82 ? 12.166 7.139 -19.260 1.00 92.50 82 TRP A CA 1
ATOM 637 C C . TRP A 1 82 ? 13.026 6.990 -18.007 1.00 92.50 82 TRP A C 1
ATOM 639 O O . TRP A 1 82 ? 12.804 7.686 -17.014 1.00 92.50 82 TRP A O 1
ATOM 649 N N . LYS A 1 83 ? 14.059 6.148 -18.094 1.00 90.12 83 LYS A N 1
ATOM 650 C CA . LYS A 1 83 ? 15.013 5.846 -17.022 1.00 90.12 83 LYS A CA 1
ATOM 651 C C . LYS A 1 83 ? 14.306 5.377 -15.748 1.00 90.12 83 LYS A C 1
ATOM 653 O O . LYS A 1 83 ? 14.401 6.033 -14.711 1.00 90.12 83 LYS A O 1
ATOM 658 N N . LEU A 1 84 ? 13.571 4.268 -15.849 1.00 86.69 84 LEU A N 1
ATOM 659 C CA . LEU A 1 84 ? 12.819 3.717 -14.723 1.00 86.69 84 LEU A CA 1
ATOM 660 C C . LEU A 1 84 ? 13.761 3.399 -13.546 1.00 86.69 84 LEU A C 1
ATOM 662 O O . LEU A 1 84 ? 14.815 2.790 -13.754 1.00 86.69 84 LEU A O 1
ATOM 666 N N . PRO A 1 85 ? 13.396 3.787 -12.312 1.00 80.62 85 PRO A N 1
ATOM 667 C CA . PRO A 1 85 ? 14.194 3.486 -11.132 1.00 80.62 85 PRO A CA 1
ATOM 668 C C . PRO A 1 85 ? 14.220 1.980 -10.827 1.00 80.62 85 PRO A C 1
ATOM 670 O O . PRO A 1 85 ? 13.239 1.260 -11.015 1.00 80.62 85 PRO A O 1
ATOM 673 N N . ASP A 1 86 ? 15.358 1.502 -10.312 1.00 81.62 86 ASP A N 1
ATOM 674 C CA . ASP A 1 86 ? 15.543 0.110 -9.879 1.00 81.62 86 ASP A CA 1
ATOM 675 C C . ASP A 1 86 ? 14.903 -0.147 -8.499 1.00 81.62 86 ASP A C 1
ATOM 677 O O . ASP A 1 86 ? 15.587 -0.443 -7.521 1.00 81.62 86 ASP A O 1
ATOM 681 N N . ASP A 1 87 ? 13.584 0.007 -8.414 1.00 79.88 87 ASP A N 1
ATOM 682 C CA . ASP A 1 87 ? 12.794 -0.176 -7.192 1.00 79.88 87 ASP A CA 1
ATOM 683 C C . ASP A 1 87 ? 11.602 -1.138 -7.409 1.00 79.88 87 ASP A C 1
ATOM 685 O O . ASP A 1 87 ? 11.491 -1.806 -8.445 1.00 79.88 87 ASP A O 1
ATOM 689 N N . PHE A 1 88 ? 10.731 -1.244 -6.400 1.00 78.38 88 PHE A N 1
ATOM 690 C CA . PHE A 1 88 ? 9.571 -2.144 -6.377 1.00 78.38 88 PHE A CA 1
ATOM 691 C C . PHE A 1 88 ? 8.218 -1.413 -6.388 1.00 78.38 88 PHE A C 1
ATOM 693 O O . PHE A 1 88 ? 7.226 -1.955 -5.899 1.00 78.38 88 PHE A O 1
ATOM 700 N N . GLY A 1 89 ? 8.147 -0.229 -6.999 1.00 75.00 89 GLY A N 1
ATOM 701 C CA . GLY A 1 89 ? 6.873 0.407 -7.344 1.00 75.00 89 GLY A CA 1
ATOM 702 C C . GLY A 1 89 ? 6.765 1.864 -6.923 1.00 75.00 89 GLY A C 1
ATOM 703 O O . GLY A 1 89 ? 7.673 2.435 -6.327 1.00 75.00 89 GLY A O 1
ATOM 704 N N . SER A 1 90 ? 5.630 2.463 -7.271 1.00 67.81 90 SER A N 1
ATOM 705 C CA . SER A 1 90 ? 5.395 3.912 -7.195 1.00 67.81 90 SER A CA 1
ATOM 706 C C . SER A 1 90 ? 4.303 4.286 -6.188 1.00 67.81 90 SER A C 1
ATOM 708 O O . SER A 1 90 ? 4.068 5.468 -5.943 1.00 67.81 90 SER A O 1
ATOM 710 N N . THR A 1 91 ? 3.590 3.297 -5.636 1.00 60.31 91 THR A N 1
ATOM 711 C CA . THR A 1 91 ? 2.382 3.525 -4.836 1.00 60.31 91 THR A CA 1
ATOM 712 C C . THR A 1 91 ? 2.655 3.596 -3.323 1.00 60.31 91 THR A C 1
ATOM 714 O O . THR A 1 91 ? 3.115 2.616 -2.731 1.00 60.31 91 THR A O 1
ATOM 717 N N . PRO A 1 92 ? 2.298 4.709 -2.649 1.00 54.94 92 PRO A N 1
ATOM 718 C CA . PRO A 1 92 ? 2.368 4.835 -1.191 1.00 54.94 92 PRO A CA 1
ATOM 719 C C . PRO A 1 92 ? 1.174 4.174 -0.484 1.00 54.94 92 PRO A C 1
ATOM 721 O O . PRO A 1 92 ? 1.095 4.178 0.741 1.00 54.94 92 PRO A O 1
ATOM 724 N N . LEU A 1 93 ? 0.224 3.585 -1.229 1.00 52.53 93 LEU A N 1
ATOM 725 C CA . LEU A 1 93 ? -0.967 2.940 -0.653 1.00 52.53 93 LEU A CA 1
ATOM 726 C C . LEU A 1 93 ? -0.630 1.719 0.217 1.00 52.53 93 LEU A C 1
ATOM 728 O O . LEU A 1 93 ? -1.515 1.164 0.868 1.00 52.53 93 LEU A O 1
ATOM 732 N N . ARG A 1 94 ? 0.637 1.293 0.240 1.00 61.50 94 ARG A N 1
ATOM 733 C CA . ARG A 1 94 ? 1.104 0.157 1.025 1.00 61.50 94 ARG A CA 1
ATOM 734 C C . ARG A 1 94 ? 2.091 0.599 2.096 1.00 61.50 94 ARG A C 1
ATOM 736 O O . ARG A 1 94 ? 3.120 1.172 1.747 1.00 61.50 94 ARG A O 1
ATOM 743 N N . PRO A 1 95 ? 1.887 0.206 3.367 1.00 50.88 95 PRO A N 1
ATOM 744 C CA . PRO A 1 95 ? 2.859 0.451 4.436 1.00 50.88 95 PRO A CA 1
ATOM 745 C C . PRO A 1 95 ? 4.266 -0.097 4.128 1.00 50.88 95 PRO A C 1
ATOM 747 O O . PRO A 1 95 ? 5.259 0.409 4.640 1.00 50.88 95 PRO A O 1
ATOM 750 N N . ALA A 1 96 ? 4.359 -1.138 3.290 1.00 47.47 96 ALA A N 1
ATOM 751 C CA . ALA A 1 96 ? 5.619 -1.726 2.835 1.00 47.47 96 ALA A CA 1
ATOM 752 C C . ALA A 1 96 ? 6.117 -1.177 1.480 1.00 47.47 96 ALA A C 1
ATOM 754 O O . ALA A 1 96 ? 7.256 -1.451 1.110 1.00 47.47 96 ALA A O 1
ATOM 755 N N . GLY A 1 97 ? 5.307 -0.390 0.761 1.00 48.75 97 GLY A N 1
ATOM 756 C CA . GLY A 1 97 ? 5.629 0.141 -0.569 1.00 48.75 97 GLY A CA 1
ATOM 757 C C . GLY A 1 97 ? 6.708 1.221 -0.553 1.00 48.75 97 GLY A C 1
ATOM 758 O O . GLY A 1 97 ? 7.477 1.325 -1.497 1.00 48.75 97 GLY A O 1
ATOM 759 N N . GLU A 1 98 ? 6.842 1.967 0.545 1.00 50.16 98 GLU A N 1
ATOM 760 C CA . GLU A 1 98 ? 7.882 2.998 0.698 1.00 50.16 98 GLU A CA 1
ATOM 761 C C . GLU A 1 98 ? 9.271 2.415 1.030 1.00 50.16 98 GLU A C 1
ATOM 763 O O . GLU A 1 98 ? 10.281 3.111 0.944 1.00 50.16 98 GLU A O 1
ATOM 768 N N . ASN A 1 99 ? 9.345 1.126 1.385 1.00 45.91 99 ASN A N 1
ATOM 769 C CA . ASN A 1 99 ? 10.572 0.437 1.800 1.00 45.91 99 ASN A CA 1
ATOM 770 C C . ASN A 1 99 ? 11.169 -0.402 0.659 1.00 45.91 99 ASN A C 1
ATOM 772 O O . ASN A 1 99 ? 11.587 -1.546 0.860 1.00 45.91 99 ASN A O 1
ATOM 776 N N . THR A 1 100 ? 11.181 0.130 -0.563 1.00 53.94 100 THR A N 1
ATOM 777 C CA . THR A 1 100 ? 11.778 -0.575 -1.700 1.00 53.94 100 THR A CA 1
ATOM 778 C C . THR A 1 100 ? 13.282 -0.753 -1.485 1.00 53.94 100 THR A C 1
ATOM 780 O O . THR A 1 100 ? 13.986 0.191 -1.123 1.00 53.94 100 THR A O 1
ATOM 783 N N . ALA A 1 101 ? 13.748 -1.989 -1.681 1.00 52.09 101 ALA A N 1
ATOM 784 C CA . ALA A 1 101 ? 15.112 -2.443 -1.427 1.00 52.09 101 ALA A CA 1
ATOM 785 C C . ALA A 1 101 ? 16.193 -1.528 -2.048 1.00 52.09 101 ALA A C 1
ATOM 787 O O . ALA A 1 101 ? 15.933 -0.876 -3.059 1.00 52.09 101 ALA A O 1
ATOM 788 N N . PRO A 1 102 ? 17.427 -1.512 -1.499 1.00 50.75 102 PRO A N 1
ATOM 789 C CA . PRO A 1 102 ? 18.530 -0.753 -2.078 1.00 50.75 102 PRO A CA 1
ATOM 790 C C . PRO A 1 102 ? 18.719 -1.117 -3.555 1.00 50.75 102 PRO A C 1
ATOM 792 O O . PRO A 1 102 ? 18.921 -2.287 -3.884 1.00 50.75 102 PRO A O 1
ATOM 795 N N . THR A 1 103 ? 18.673 -0.108 -4.427 1.00 56.16 103 THR A N 1
ATOM 796 C CA . THR A 1 103 ? 18.998 -0.229 -5.856 1.00 56.16 103 THR A CA 1
ATOM 797 C C . THR A 1 103 ? 20.359 -0.911 -5.992 1.00 56.16 103 THR A C 1
ATOM 799 O O . THR A 1 103 ? 21.333 -0.425 -5.404 1.00 56.16 103 THR A O 1
ATOM 802 N N . ARG A 1 104 ? 20.475 -1.994 -6.769 1.00 59.06 104 ARG A N 1
ATOM 803 C CA . ARG A 1 104 ? 21.785 -2.652 -6.967 1.00 59.06 104 ARG A CA 1
ATOM 804 C C . ARG A 1 104 ? 22.748 -1.769 -7.770 1.00 59.06 104 ARG A C 1
ATOM 806 O O . ARG A 1 104 ? 23.957 -1.927 -7.637 1.00 59.06 104 ARG A O 1
ATOM 813 N N . GLY A 1 105 ? 22.208 -0.837 -8.564 1.00 59.41 105 GLY A N 1
ATOM 814 C CA . GLY A 1 105 ? 22.956 0.067 -9.447 1.00 59.41 105 GLY A CA 1
ATOM 815 C C . GLY A 1 105 ? 22.911 1.562 -9.095 1.00 59.41 105 GLY A C 1
ATOM 816 O O . GLY A 1 105 ? 23.460 2.362 -9.847 1.00 59.41 105 GLY A O 1
ATOM 817 N N . GLY A 1 106 ? 22.289 1.963 -7.979 1.00 61.22 106 GLY A N 1
ATOM 818 C CA . GLY A 1 106 ? 22.073 3.380 -7.642 1.00 61.22 106 GLY A CA 1
ATOM 819 C C . GLY A 1 106 ? 20.893 4.025 -8.390 1.00 61.22 106 GLY A C 1
ATOM 820 O O . GLY A 1 106 ? 20.233 3.392 -9.211 1.00 61.22 106 GLY A O 1
ATOM 821 N N . LYS A 1 107 ? 20.607 5.304 -8.094 1.00 63.75 107 LYS A N 1
ATOM 822 C CA . LYS A 1 107 ? 19.589 6.085 -8.821 1.00 63.75 107 LYS A CA 1
ATOM 823 C C . LYS A 1 107 ? 20.103 6.449 -10.225 1.00 63.75 107 LYS A C 1
ATOM 825 O O . LYS A 1 107 ? 21.252 6.891 -10.322 1.00 63.75 107 LYS A O 1
ATOM 830 N N . PRO A 1 108 ? 19.281 6.334 -11.287 1.00 65.88 108 PRO A N 1
ATOM 831 C CA . PRO A 1 108 ? 19.657 6.804 -12.618 1.00 65.88 108 PRO A CA 1
ATOM 832 C C . PRO A 1 108 ? 20.102 8.272 -12.588 1.00 65.88 108 PRO A C 1
ATOM 834 O O . PRO A 1 108 ? 19.499 9.104 -11.911 1.00 65.88 108 PRO A O 1
ATOM 837 N N . ALA A 1 109 ? 21.163 8.611 -13.324 1.00 73.69 109 ALA A N 1
ATOM 838 C CA . ALA A 1 109 ? 21.636 9.989 -13.409 1.00 73.69 109 ALA A CA 1
ATOM 839 C C . ALA A 1 109 ? 20.734 10.842 -14.325 1.00 73.69 109 ALA A C 1
ATOM 841 O O . ALA A 1 109 ? 20.417 10.453 -15.459 1.00 73.69 109 ALA A O 1
ATOM 842 N N . GLY A 1 110 ? 20.394 12.049 -13.864 1.00 82.75 110 GLY A N 1
ATOM 843 C CA . GLY A 1 110 ? 19.574 13.023 -14.590 1.00 82.75 110 GLY A CA 1
ATOM 844 C C . GLY A 1 110 ? 18.076 12.887 -14.308 1.00 82.75 110 GLY A C 1
ATOM 845 O O . GLY A 1 110 ? 17.678 12.323 -13.297 1.00 82.75 110 GLY A O 1
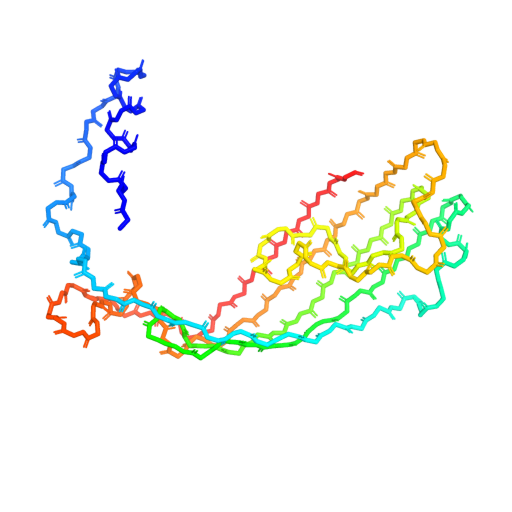ATOM 846 N N . TRP A 1 111 ? 17.251 13.445 -15.194 1.00 88.19 111 TRP A N 1
ATOM 847 C CA . TRP A 1 111 ? 15.795 13.350 -15.091 1.00 88.19 111 TRP A CA 1
ATOM 848 C C . TRP A 1 111 ? 15.296 11.957 -15.505 1.00 88.19 111 TRP A C 1
ATOM 850 O O . TRP A 1 111 ? 15.846 11.331 -16.419 1.00 88.19 111 TRP A O 1
ATOM 860 N N . SER A 1 112 ? 14.236 11.513 -14.846 1.00 88.50 112 SER A N 1
ATOM 861 C CA . SER A 1 112 ? 13.504 10.270 -15.076 1.00 88.50 112 SER A CA 1
ATOM 862 C C . SER A 1 112 ? 12.028 10.546 -14.851 1.00 88.50 112 SER A C 1
ATOM 864 O O . SER A 1 112 ? 11.698 11.432 -14.062 1.00 88.50 112 SER A O 1
ATOM 866 N N . TRP A 1 113 ? 11.167 9.799 -15.523 1.00 90.19 113 TRP A N 1
ATOM 867 C CA . TRP A 1 113 ? 9.730 9.844 -15.277 1.00 90.19 113 TRP A CA 1
ATOM 868 C C . TRP A 1 113 ? 9.090 8.553 -15.747 1.00 90.19 113 TRP A C 1
ATOM 870 O O . TRP A 1 113 ? 9.596 7.902 -16.667 1.00 90.19 113 TRP A O 1
ATOM 880 N N . HIS A 1 114 ? 7.936 8.219 -15.195 1.00 91.69 114 HIS A N 1
ATOM 881 C CA . HIS A 1 114 ? 7.148 7.098 -15.685 1.00 91.69 114 HIS A CA 1
ATOM 882 C C . HIS A 1 114 ? 5.668 7.270 -15.403 1.00 91.69 114 HIS A C 1
ATOM 884 O O . HIS A 1 114 ? 5.251 7.889 -14.430 1.00 91.69 114 HIS A O 1
ATOM 890 N N . LEU A 1 115 ? 4.864 6.675 -16.275 1.00 94.00 115 LEU A N 1
ATOM 891 C CA . LEU A 1 115 ? 3.470 6.379 -16.001 1.00 94.00 115 LEU A CA 1
ATOM 892 C C . LEU A 1 115 ? 3.395 5.054 -15.258 1.00 94.00 115 LEU A C 1
ATOM 894 O O . LEU A 1 115 ? 4.171 4.135 -15.534 1.00 94.00 115 LEU A O 1
ATOM 898 N N . PHE A 1 116 ? 2.427 4.934 -14.362 1.00 92.75 116 PHE A N 1
ATOM 899 C CA . PHE A 1 116 ? 2.133 3.674 -13.697 1.00 92.75 116 PHE A CA 1
ATOM 900 C C . PHE A 1 116 ? 0.632 3.421 -13.625 1.00 92.75 116 PHE A C 1
ATOM 902 O O . PHE A 1 116 ? -0.170 4.355 -13.567 1.00 92.75 116 PHE A O 1
ATOM 909 N N . ALA A 1 117 ? 0.268 2.144 -13.603 1.00 94.06 117 ALA A N 1
ATOM 910 C CA . ALA A 1 117 ? -1.063 1.669 -13.260 1.00 94.06 117 ALA A CA 1
ATOM 911 C C . ALA A 1 117 ? -0.927 0.524 -12.256 1.00 94.06 117 ALA A C 1
ATOM 913 O O . ALA A 1 117 ? -0.129 -0.389 -12.458 1.00 94.06 117 ALA A O 1
ATOM 914 N N . THR A 1 118 ? -1.695 0.575 -11.175 1.00 92.62 118 THR A N 1
ATOM 915 C CA . THR A 1 118 ? -1.604 -0.349 -10.045 1.00 92.62 118 THR A CA 1
ATOM 916 C C . THR A 1 118 ? -2.973 -0.890 -9.675 1.00 92.62 118 THR A C 1
ATOM 918 O O . THR A 1 118 ? -3.989 -0.208 -9.821 1.00 92.62 118 THR A O 1
ATOM 921 N N . THR A 1 119 ? -3.000 -2.130 -9.206 1.00 93.88 119 THR A N 1
ATOM 922 C CA . THR A 1 119 ? -4.195 -2.817 -8.721 1.00 93.88 119 THR A CA 1
ATOM 923 C C . THR A 1 119 ? -3.871 -3.611 -7.461 1.00 93.88 119 THR A C 1
ATOM 925 O O . THR A 1 119 ? -2.764 -4.134 -7.298 1.00 93.88 119 THR A O 1
ATOM 928 N N . ASP A 1 120 ? -4.846 -3.710 -6.565 1.00 93.25 120 ASP A N 1
ATOM 929 C CA . ASP A 1 120 ? -4.785 -4.527 -5.358 1.00 93.25 120 ASP A CA 1
ATOM 930 C C . ASP A 1 120 ? -6.164 -5.114 -5.069 1.00 93.25 120 ASP A C 1
ATOM 932 O O . ASP A 1 120 ? -7.182 -4.439 -5.221 1.00 93.25 120 ASP A O 1
ATOM 936 N N . ALA A 1 121 ? -6.201 -6.371 -4.657 1.00 95.94 121 ALA A N 1
ATOM 937 C CA . ALA A 1 121 ? -7.385 -6.996 -4.109 1.00 95.94 121 ALA A CA 1
ATOM 938 C C . ALA A 1 121 ? -7.056 -7.528 -2.719 1.00 95.94 121 ALA A C 1
ATOM 940 O O . ALA A 1 121 ? -6.087 -8.270 -2.545 1.00 95.94 121 ALA A O 1
ATOM 941 N N . ALA A 1 122 ? -7.902 -7.193 -1.750 1.00 95.62 122 ALA A N 1
ATOM 942 C CA . ALA A 1 122 ? -7.753 -7.595 -0.365 1.00 95.62 122 ALA A CA 1
ATOM 943 C C . ALA A 1 122 ? -8.969 -8.391 0.110 1.00 95.62 122 ALA A C 1
ATOM 945 O O . ALA A 1 122 ? -10.119 -8.011 -0.127 1.00 95.62 122 ALA A O 1
ATOM 946 N N . TRP A 1 123 ? -8.701 -9.473 0.838 1.00 98.06 123 TRP A N 1
ATOM 947 C CA . TRP A 1 123 ? -9.686 -10.147 1.670 1.00 98.06 123 TRP A CA 1
ATOM 948 C C . TRP A 1 123 ? -9.522 -9.692 3.124 1.00 98.06 123 TRP A C 1
ATOM 950 O O . TRP A 1 123 ? -8.579 -10.081 3.816 1.00 98.06 123 TRP A O 1
ATOM 960 N N . VAL A 1 124 ? -10.450 -8.851 3.579 1.00 97.38 124 VAL A N 1
ATOM 961 C CA . VAL A 1 124 ? -10.470 -8.193 4.887 1.00 97.38 124 VAL A CA 1
ATOM 962 C C . VAL A 1 124 ? -11.230 -9.034 5.911 1.00 97.38 124 VAL A C 1
ATOM 964 O O . VAL A 1 12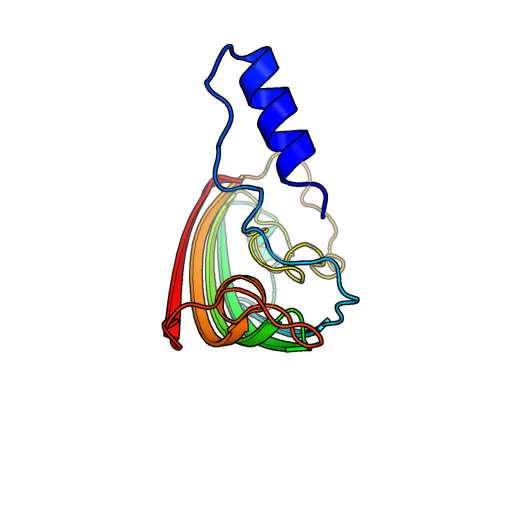4 ? -12.449 -9.227 5.833 1.00 97.38 124 VAL A O 1
ATOM 967 N N . ILE A 1 125 ? -10.497 -9.504 6.917 1.00 97.38 125 ILE A N 1
ATOM 968 C CA . ILE A 1 125 ? -11.028 -10.263 8.053 1.00 97.38 125 ILE A CA 1
ATOM 969 C C . ILE A 1 125 ? -11.342 -9.312 9.206 1.00 97.38 125 ILE A C 1
ATOM 971 O O . ILE A 1 125 ? -12.412 -9.412 9.808 1.00 97.38 125 ILE A O 1
ATOM 975 N N . ARG A 1 126 ? -10.446 -8.356 9.480 1.00 96.31 126 ARG A N 1
ATOM 976 C CA . ARG A 1 126 ? -10.628 -7.310 10.489 1.00 96.31 126 ARG A CA 1
ATOM 977 C C . ARG A 1 126 ? -10.134 -5.961 9.983 1.00 96.31 126 ARG A C 1
ATOM 979 O O . ARG A 1 126 ? -9.054 -5.884 9.406 1.00 96.31 126 ARG A O 1
ATOM 986 N N . ASP A 1 127 ? -10.908 -4.928 10.255 1.00 96.31 127 ASP A N 1
ATOM 987 C CA . ASP A 1 127 ? -10.571 -3.520 10.111 1.00 96.31 127 ASP A CA 1
ATOM 988 C C . ASP A 1 127 ? -11.224 -2.790 11.284 1.00 96.31 127 ASP A C 1
ATOM 990 O O . ASP A 1 127 ? -12.446 -2.650 11.326 1.00 96.31 127 ASP A O 1
ATOM 994 N N . ILE A 1 128 ? -10.423 -2.344 12.255 1.00 96.31 128 ILE A N 1
ATOM 995 C CA . ILE A 1 128 ? -10.938 -1.697 13.469 1.00 96.31 128 ILE A CA 1
ATOM 996 C C . ILE A 1 128 ? -11.808 -0.473 13.152 1.00 96.31 128 ILE A C 1
ATOM 998 O O . ILE A 1 128 ? -12.708 -0.156 13.924 1.00 96.31 128 ILE A O 1
ATOM 1002 N N . THR A 1 129 ? -11.573 0.199 12.017 1.00 95.00 129 THR A N 1
ATOM 1003 C CA . THR A 1 129 ? -12.322 1.398 11.617 1.00 95.00 129 THR A CA 1
ATOM 1004 C C . THR A 1 129 ? -13.770 1.088 11.241 1.00 95.00 129 THR A C 1
ATOM 1006 O O . THR A 1 129 ? -14.627 1.962 11.367 1.00 95.00 129 THR A O 1
ATOM 1009 N N . LEU A 1 130 ? -14.048 -0.159 10.844 1.00 96.62 130 LEU A N 1
ATOM 1010 C CA . LEU A 1 130 ? -15.375 -0.651 10.466 1.00 96.62 130 LEU A CA 1
ATOM 1011 C C . LEU A 1 130 ? -15.961 -1.613 11.509 1.00 96.62 130 LEU A C 1
ATOM 1013 O O . LEU A 1 130 ? -17.156 -1.568 11.783 1.00 96.62 130 LEU A O 1
ATOM 1017 N N . ASP A 1 131 ? -15.129 -2.467 12.106 1.00 97.06 131 ASP A N 1
ATOM 1018 C CA . ASP A 1 131 ? -15.534 -3.485 13.086 1.00 97.06 131 ASP A CA 1
ATOM 1019 C C . ASP A 1 131 ? -15.674 -2.946 14.509 1.00 97.06 131 ASP A C 1
ATOM 1021 O O . ASP A 1 131 ? -16.203 -3.633 15.383 1.00 97.06 131 ASP A O 1
ATOM 1025 N N . GLY A 1 132 ? -15.166 -1.742 14.760 1.00 96.50 132 GLY A N 1
ATOM 1026 C CA . GLY A 1 132 ? -15.121 -1.167 16.089 1.00 96.50 132 GLY A CA 1
ATOM 1027 C C . GLY A 1 132 ? -13.956 -1.658 16.951 1.00 96.50 132 GLY A C 1
ATOM 1028 O O . GLY A 1 132 ? -13.153 -2.519 16.577 1.00 96.50 132 GLY A O 1
ATOM 1029 N N . ASN A 1 133 ? -13.869 -1.068 18.141 1.00 96.38 133 ASN A N 1
ATOM 1030 C CA . ASN A 1 133 ? -12.856 -1.338 19.151 1.00 96.38 133 ASN A CA 1
ATOM 1031 C C . ASN A 1 133 ? -12.787 -2.831 19.531 1.00 96.38 133 ASN A C 1
ATOM 1033 O O . ASN A 1 133 ? -13.774 -3.561 19.530 1.00 96.38 133 ASN A O 1
ATOM 1037 N N . THR A 1 134 ? -11.586 -3.298 19.861 1.00 96.06 134 THR A N 1
ATOM 1038 C CA . THR A 1 134 ? -11.287 -4.696 20.213 1.00 96.06 134 THR A CA 1
ATOM 1039 C C . THR A 1 134 ? -11.520 -4.966 21.692 1.00 96.06 134 THR A C 1
ATOM 1041 O O . THR A 1 134 ? -11.984 -6.040 22.063 1.00 96.06 134 THR A O 1
ATOM 1044 N N . PHE A 1 135 ? -11.174 -4.000 22.545 1.00 95.69 135 PHE A N 1
ATOM 1045 C CA . PHE A 1 135 ? -11.201 -4.152 24.005 1.00 95.69 135 PHE A CA 1
ATOM 1046 C C . PHE A 1 135 ? -12.346 -3.380 24.663 1.00 95.69 135 PHE A C 1
ATOM 1048 O O . PHE A 1 135 ? -12.510 -3.420 25.882 1.00 95.69 135 PHE A O 1
ATOM 1055 N N . ARG A 1 136 ? -13.107 -2.624 23.871 1.00 92.25 136 ARG A N 1
ATOM 1056 C CA . ARG A 1 136 ? -14.220 -1.786 24.317 1.00 92.25 136 ARG A CA 1
ATOM 1057 C C . ARG A 1 136 ? -15.359 -1.906 23.322 1.00 92.25 136 ARG A C 1
ATOM 1059 O O . ARG A 1 136 ? -15.119 -2.104 22.139 1.00 92.25 136 ARG A O 1
ATOM 1066 N N . ASN A 1 137 ? -16.584 -1.717 23.792 1.00 91.56 137 ASN A N 1
ATOM 1067 C CA . ASN A 1 137 ? -17.726 -1.619 22.892 1.00 91.56 137 ASN A CA 1
ATOM 1068 C C . ASN A 1 137 ? -17.686 -0.281 22.142 1.00 91.56 137 ASN A C 1
ATOM 1070 O O . ASN A 1 137 ? -17.419 0.770 22.733 1.00 91.56 137 ASN A O 1
ATOM 1074 N N . SER A 1 138 ? -17.968 -0.321 20.845 1.00 93.62 138 SER A N 1
ATOM 1075 C CA . SER A 1 138 ? -18.130 0.855 19.991 1.00 93.62 138 SER A CA 1
ATOM 1076 C C . SER A 1 138 ? -19.071 0.534 18.836 1.00 93.62 138 SER A C 1
ATOM 1078 O O . SER A 1 138 ? -19.496 -0.609 18.663 1.00 93.62 138 SER A O 1
ATOM 1080 N N . HIS A 1 139 ? -19.365 1.539 18.016 1.00 93.38 139 HIS A N 1
ATOM 1081 C CA . HIS A 1 139 ? -20.054 1.314 16.755 1.00 93.38 139 HIS A CA 1
ATOM 1082 C C . HIS A 1 139 ? -19.243 0.405 15.832 1.00 93.38 139 HIS A C 1
ATOM 1084 O O . HIS A 1 139 ? -18.009 0.423 15.847 1.00 93.38 139 HIS A O 1
ATOM 1090 N N . SER A 1 140 ? -19.979 -0.373 15.048 1.00 95.62 140 SER A N 1
ATOM 1091 C CA . SER A 1 140 ? -19.482 -1.202 13.961 1.00 95.62 140 SER A CA 1
ATOM 1092 C C . SER A 1 140 ? -20.498 -1.183 12.823 1.00 95.62 140 SER A C 1
ATOM 1094 O O . SER A 1 140 ? -21.662 -0.819 13.023 1.00 95.62 140 SER A O 1
ATOM 1096 N N . VAL A 1 141 ? -20.049 -1.534 11.626 1.00 96.50 141 VAL A N 1
ATOM 1097 C CA . VAL A 1 141 ? -20.881 -1.626 10.426 1.00 96.50 141 VAL A CA 1
ATOM 1098 C C . VAL A 1 141 ? -20.621 -2.939 9.705 1.00 96.50 141 VAL A C 1
ATOM 1100 O O . VAL A 1 141 ? -19.535 -3.513 9.798 1.00 96.50 141 VAL A O 1
ATOM 1103 N N . ASP A 1 142 ? -21.600 -3.388 8.925 1.00 96.31 142 ASP A N 1
ATOM 1104 C CA . ASP A 1 142 ? -21.418 -4.537 8.045 1.00 96.31 142 ASP A CA 1
ATOM 1105 C C . ASP A 1 142 ? -20.441 -4.183 6.918 1.00 96.31 142 ASP A C 1
ATOM 1107 O O . ASP A 1 142 ? -20.750 -3.418 5.998 1.00 96.31 142 ASP A O 1
ATOM 1111 N N . LYS A 1 143 ? -19.233 -4.745 6.988 1.00 95.69 143 LYS A N 1
ATOM 1112 C CA . LYS A 1 143 ? -18.180 -4.510 5.997 1.00 95.69 143 LYS A CA 1
ATOM 1113 C C . LYS A 1 143 ? -18.265 -5.475 4.815 1.00 95.69 143 LYS A C 1
ATOM 1115 O O . LYS A 1 143 ? -18.762 -6.597 4.907 1.00 95.69 143 LYS A O 1
ATOM 1120 N N . ARG A 1 144 ? -17.689 -5.063 3.684 1.00 97.25 144 ARG A N 1
ATOM 1121 C CA . ARG A 1 144 ? -17.398 -5.967 2.564 1.00 97.25 144 ARG A CA 1
ATOM 1122 C C . ARG A 1 144 ? -16.068 -6.664 2.820 1.00 97.25 144 ARG A C 1
ATOM 1124 O O . ARG A 1 144 ? -15.057 -6.011 3.042 1.00 97.25 144 ARG A O 1
ATOM 1131 N N . HIS A 1 145 ? -16.072 -7.990 2.753 1.00 96.69 145 HIS A N 1
ATOM 1132 C CA . HIS A 1 145 ? -14.863 -8.775 2.982 1.00 96.69 145 HIS A CA 1
ATOM 1133 C C . HIS A 1 145 ? -13.886 -8.737 1.809 1.00 96.69 145 HIS A C 1
ATOM 1135 O O . HIS A 1 145 ? -12.701 -8.912 2.034 1.00 96.69 145 HIS A O 1
ATOM 1141 N N . VAL A 1 146 ? -14.341 -8.509 0.578 1.00 97.81 146 VAL A N 1
ATOM 1142 C CA . VAL A 1 146 ? -13.456 -8.410 -0.590 1.00 97.81 146 VAL A CA 1
ATOM 1143 C C . VAL A 1 146 ? -13.505 -6.987 -1.118 1.00 97.81 146 VAL A C 1
ATOM 1145 O O . VAL A 1 146 ? -14.583 -6.489 -1.447 1.00 97.81 146 VAL A O 1
ATOM 1148 N N . VAL A 1 147 ? -12.344 -6.341 -1.184 1.00 96.19 147 VAL A N 1
ATOM 1149 C CA . VAL A 1 147 ? -12.190 -4.961 -1.652 1.00 96.19 147 VAL A CA 1
ATOM 1150 C C . VAL A 1 147 ? -11.128 -4.933 -2.741 1.00 96.19 147 VAL A C 1
ATOM 1152 O O . VAL A 1 147 ? -10.051 -5.494 -2.569 1.00 96.19 147 VAL A O 1
ATOM 1155 N N . GLY A 1 148 ? -11.447 -4.294 -3.865 1.00 95.19 148 GLY A N 1
ATOM 1156 C CA . GLY A 1 148 ? -10.508 -4.038 -4.952 1.00 95.19 148 GLY A CA 1
ATOM 1157 C C . GLY A 1 148 ? -10.164 -2.556 -5.022 1.00 95.19 148 GLY A C 1
ATOM 1158 O O . GLY A 1 148 ? -11.044 -1.707 -4.877 1.00 95.19 148 GLY A O 1
ATOM 1159 N N . GLN A 1 149 ? -8.898 -2.252 -5.262 1.00 92.38 149 GLN A N 1
ATOM 1160 C CA . GLN A 1 149 ? -8.384 -0.911 -5.494 1.00 92.38 149 GLN A CA 1
ATOM 1161 C C . GLN A 1 149 ? -7.629 -0.882 -6.818 1.00 92.38 149 GLN A C 1
ATOM 1163 O O . GLN A 1 149 ? -6.958 -1.843 -7.194 1.00 92.38 149 GLN A O 1
ATOM 1168 N N . ALA A 1 150 ? -7.735 0.238 -7.523 1.00 93.44 150 ALA A N 1
ATOM 1169 C CA . ALA A 1 150 ? -6.955 0.516 -8.714 1.00 93.44 150 ALA A CA 1
ATOM 1170 C C . ALA A 1 150 ? -6.524 1.982 -8.698 1.00 93.44 150 ALA A C 1
ATOM 1172 O O . ALA A 1 150 ? -7.243 2.840 -8.185 1.00 93.44 150 ALA A O 1
ATOM 1173 N N . GLY A 1 151 ? -5.359 2.266 -9.262 1.00 91.12 151 GLY A N 1
ATOM 1174 C CA . GLY A 1 151 ? -4.817 3.612 -9.367 1.00 91.12 151 GLY A CA 1
ATOM 1175 C C . GLY A 1 151 ? -3.921 3.747 -10.586 1.00 91.12 151 GLY A C 1
ATOM 1176 O O . GLY A 1 151 ? -3.442 2.757 -11.133 1.00 91.12 151 GLY A O 1
ATOM 1177 N N . TYR A 1 152 ? -3.694 4.978 -11.015 1.00 93.38 152 TYR A N 1
ATOM 1178 C CA . TYR A 1 152 ? -2.747 5.306 -12.071 1.00 93.38 152 TYR A CA 1
ATOM 1179 C C . TYR A 1 152 ? -2.168 6.693 -11.814 1.00 93.38 152 TYR A C 1
ATOM 1181 O O . TYR A 1 152 ? -2.770 7.499 -11.102 1.00 93.38 152 TYR A O 1
ATOM 1189 N N . GLY A 1 153 ? -1.008 6.980 -12.388 1.00 91.44 153 GLY A N 1
ATOM 1190 C CA . GLY A 1 153 ? -0.362 8.268 -12.191 1.00 91.44 153 GLY A CA 1
ATOM 1191 C C . GLY A 1 153 ? 0.899 8.444 -13.014 1.00 91.44 153 GLY A C 1
ATOM 1192 O O . GLY A 1 153 ? 1.217 7.633 -13.885 1.00 91.44 153 GLY A O 1
ATOM 1193 N N . VAL A 1 154 ? 1.594 9.535 -12.710 1.00 91.12 154 VAL A N 1
ATOM 1194 C CA . VAL A 1 154 ? 2.908 9.887 -13.241 1.00 91.12 154 VAL A CA 1
ATOM 1195 C C . VAL A 1 154 ? 3.823 10.229 -12.068 1.00 91.12 154 VAL A C 1
ATOM 1197 O O . VAL A 1 154 ? 3.367 10.856 -11.108 1.00 91.12 154 VAL A O 1
ATOM 1200 N N . ALA A 1 155 ? 5.077 9.798 -12.138 1.00 85.56 155 ALA A N 1
ATOM 1201 C CA . ALA A 1 155 ? 6.132 10.122 -11.181 1.00 85.56 155 ALA A CA 1
ATOM 1202 C C . ALA A 1 155 ? 7.393 10.577 -11.917 1.00 85.56 155 ALA A C 1
ATOM 1204 O O . ALA A 1 155 ? 7.560 10.162 -13.090 1.00 85.56 155 ALA A O 1
#

pLDDT: mean 87.31, std 12.88, range [45.91, 98.06]

Foldseek 3Di:
DPPQVVQVVVCVVVVHDRDPCVVQAFDDDDWDKDKDKDKDKPPPDCPVLQAFKDKMKMWMWIFMDIQQWGKIKIWIKIKIWHRDFQWRDDDPPDPCRVVTDPRPVDRRPDDIKMKMKIKMKMQTPDHCRAQPDDVDDHDHHDDDRIDMDMDIDMD

Sequence (155 aa):
AQGKQVQNAVHELLGDEKFQGWDNQLHNEPVFMLTHERMRRWPADATDNATGWGWDAISHYGGAVGNLATHVNAGGEVRFGWKLPDDFGSTPLRPAGENTAPTRGGKPAGWSWHLFATTDAAWVIRDITLDGNTFRNSHSVDKRHVVGQAGYGVA